Protein AF-A0A7X8ZQR4-F1 (afdb_monomer)
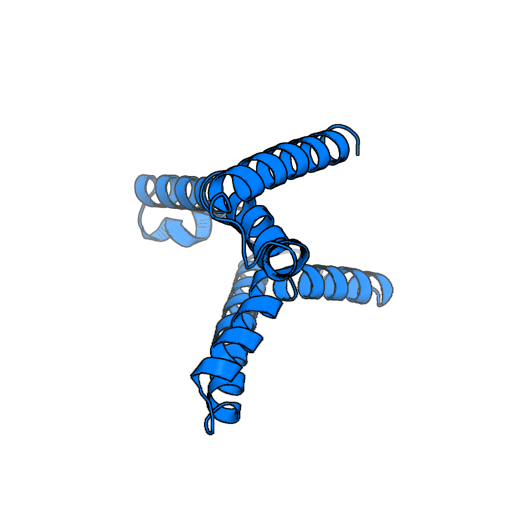
Solvent-accessible surface area (backbone atoms only — not comparable to full-atom values): 8470 Å² total; per-residue (Å²): 142,81,86,74,80,77,77,70,50,71,70,54,47,51,51,52,50,51,50,52,45,53,67,63,61,32,64,64,66,56,51,49,57,55,56,50,35,62,77,42,55,93,48,28,68,61,53,49,52,55,43,46,50,56,74,46,45,49,56,51,51,51,50,51,52,48,64,72,63,74,60,94,50,73,39,59,83,34,43,92,72,33,75,67,52,9,50,52,50,42,51,51,51,52,40,36,56,39,81,72,37,50,53,55,45,52,49,52,45,51,39,58,70,74,45,43,79,81,48,78,89,51,97,54,57,70,59,53,51,50,54,49,42,52,52,50,50,50,50,51,47,58,58,66,75,52,128

Secondary structure (DSSP, 8-state):
------PPPHHHHHHHHHHHHHHHSSHHHHHHHHHHHHHHGGGHHHHHHHHIIIIIIHHHHHHHHHHHH----HHHHTGGG-HHHHHHHHHHHHHIIIIITHHHHHHHHHHHHHTGGGSTT-TTHHHHHHHHHHHHHHHHHHHHH--

Sequence (147 aa):
MDNKVTTLNFRQSLVFGSLLFGLFFGAGNIIFPVNMGEQSGANWFIAAIAFVITAVGLPVIAVIASALSGENKLQYFAKPMGKKISFIYALLVMLMIGPLFAIPRTATASFEVGLNPFFLNNHNINLYLFIFSFVFFILVFIFSYKP

pLDDT: mean 82.22, std 10.21, range [37.16, 92.56]

Structure (mmCIF, N/CA/C/O backbone):
data_AF-A0A7X8ZQR4-F1
#
_entry.id   AF-A0A7X8ZQR4-F1
#
loop_
_atom_site.group_PDB
_atom_site.id
_atom_site.type_symbol
_atom_site.label_atom_id
_atom_site.label_alt_id
_atom_site.label_comp_id
_atom_site.label_asym_id
_atom_site.label_entity_id
_atom_site.label_seq_id
_atom_site.pdbx_PDB_ins_code
_atom_site.Cartn_x
_atom_site.Cartn_y
_atom_site.Cartn_z
_atom_site.occupancy
_atom_site.B_iso_or_equiv
_atom_site.auth_seq_id
_atom_site.auth_comp_id
_atom_site.auth_asym_id
_atom_site.auth_atom_id
_atom_site.pdbx_PDB_model_num
ATOM 1 N N . MET A 1 1 ? -14.305 -6.553 30.839 1.00 40.53 1 MET A N 1
ATOM 2 C CA . MET A 1 1 ? -12.918 -7.048 30.924 1.00 40.53 1 MET A CA 1
ATOM 3 C C . MET A 1 1 ? -12.965 -8.537 30.645 1.00 40.53 1 MET A C 1
ATOM 5 O O . MET A 1 1 ? -13.224 -9.291 31.561 1.00 40.53 1 MET A O 1
ATOM 9 N N . ASP A 1 2 ? -12.799 -8.935 29.386 1.00 37.16 2 ASP A N 1
ATOM 10 C CA . ASP A 1 2 ? -12.599 -10.337 28.997 1.00 37.16 2 ASP A CA 1
ATOM 11 C C . ASP A 1 2 ? -11.554 -10.347 27.876 1.00 37.16 2 ASP A C 1
ATOM 13 O O . ASP A 1 2 ? -11.841 -10.506 26.692 1.00 37.16 2 ASP A O 1
ATOM 17 N N . ASN A 1 3 ? -10.307 -10.072 28.266 1.00 45.56 3 ASN A N 1
ATOM 18 C CA . ASN A 1 3 ? -9.146 -10.166 27.388 1.00 45.56 3 ASN A CA 1
ATOM 19 C C . ASN A 1 3 ? -8.755 -11.640 27.244 1.00 45.56 3 ASN A C 1
ATOM 21 O O . ASN A 1 3 ? -7.749 -12.086 27.796 1.00 45.56 3 ASN A O 1
ATOM 25 N N . LYS A 1 4 ? -9.534 -12.415 26.485 1.00 45.62 4 LYS A N 1
ATOM 26 C CA . LYS A 1 4 ? -8.990 -13.634 25.881 1.00 45.62 4 LYS A CA 1
ATOM 27 C C . LYS A 1 4 ? -8.108 -13.203 24.718 1.00 45.62 4 LYS A C 1
ATOM 29 O O . LYS A 1 4 ? -8.590 -13.009 23.605 1.00 45.62 4 LYS A O 1
ATOM 34 N N . VAL A 1 5 ? -6.813 -13.049 24.989 1.00 54.41 5 VAL A N 1
ATOM 35 C CA . VAL A 1 5 ? -5.791 -13.049 23.939 1.00 54.41 5 VAL A CA 1
ATOM 36 C C . VAL A 1 5 ? -5.883 -14.420 23.277 1.00 54.41 5 VAL A C 1
ATOM 38 O O . VAL A 1 5 ? -5.401 -15.416 23.812 1.00 54.41 5 VAL A O 1
ATOM 41 N N . THR A 1 6 ? -6.614 -14.504 22.169 1.00 61.91 6 THR A N 1
ATOM 42 C CA . THR A 1 6 ? -6.697 -15.723 21.372 1.00 61.91 6 THR A CA 1
ATOM 43 C C . THR A 1 6 ? -5.342 -15.898 20.707 1.00 61.91 6 THR A C 1
ATOM 45 O O . THR A 1 6 ? -4.991 -15.199 19.760 1.00 61.91 6 THR A O 1
ATOM 48 N N . THR A 1 7 ? -4.518 -16.778 21.269 1.00 67.19 7 THR A N 1
ATOM 49 C CA . THR A 1 7 ? -3.240 -17.137 20.667 1.00 67.19 7 THR A CA 1
ATOM 50 C C . THR A 1 7 ? -3.525 -17.835 19.341 1.00 67.19 7 THR A C 1
ATOM 52 O O . THR A 1 7 ? -4.223 -18.848 19.286 1.00 67.19 7 THR A O 1
ATOM 55 N N . LEU A 1 8 ? -3.038 -17.251 18.246 1.00 75.75 8 LEU A N 1
ATOM 56 C CA . LEU A 1 8 ? -3.209 -17.826 16.917 1.00 75.75 8 LEU A CA 1
ATOM 57 C C . LEU A 1 8 ? -2.452 -19.155 16.844 1.00 75.75 8 LEU A C 1
ATOM 59 O O . LEU A 1 8 ? -1.280 -19.238 17.214 1.00 75.75 8 LEU A O 1
ATOM 63 N N . ASN A 1 9 ? -3.109 -20.193 16.333 1.00 86.81 9 ASN A N 1
ATOM 64 C CA . ASN A 1 9 ? -2.435 -21.455 16.037 1.00 86.81 9 ASN A CA 1
ATOM 65 C C . ASN A 1 9 ? -1.416 -21.239 14.895 1.00 86.81 9 ASN A C 1
ATOM 67 O O . ASN A 1 9 ? -1.606 -20.359 14.055 1.00 86.81 9 ASN A O 1
ATOM 71 N N . PHE A 1 10 ? -0.364 -22.057 14.800 1.00 88.38 10 PHE A N 1
ATOM 72 C CA . PHE A 1 10 ? 0.686 -21.941 13.778 1.00 88.38 10 PHE A CA 1
ATOM 73 C C . PHE A 1 10 ? 0.119 -21.833 12.353 1.00 88.38 10 PHE A C 1
ATOM 75 O O . PHE A 1 10 ? 0.548 -20.984 11.577 1.00 88.38 10 PHE A O 1
ATOM 82 N N . ARG A 1 11 ? -0.922 -22.617 12.032 1.00 87.75 11 ARG A N 1
ATOM 83 C CA . ARG A 1 11 ? -1.622 -22.530 10.737 1.00 87.75 11 ARG A CA 1
ATOM 84 C C . ARG A 1 11 ? -2.281 -21.168 10.509 1.00 87.75 11 ARG A C 1
ATOM 86 O O . ARG A 1 11 ? -2.213 -20.642 9.408 1.00 87.75 11 ARG A O 1
ATOM 93 N N . GLN A 1 12 ? -2.907 -20.594 11.534 1.00 86.75 12 GLN A N 1
ATOM 94 C CA . GLN A 1 12 ? -3.541 -19.278 11.439 1.00 86.75 12 GLN A CA 1
ATOM 95 C C . GLN A 1 12 ? -2.495 -18.173 11.310 1.00 86.75 12 GLN A C 1
ATOM 97 O O . GLN A 1 12 ? -2.683 -17.267 10.510 1.00 86.75 12 GLN A O 1
ATOM 102 N N . SER A 1 13 ? -1.378 -18.280 12.034 1.00 86.31 13 SER A N 1
ATOM 103 C CA . SER A 1 13 ? -0.253 -17.347 11.912 1.00 86.31 13 SER A CA 1
ATOM 104 C C . SER A 1 13 ? 0.372 -17.396 10.515 1.00 86.31 13 SER A C 1
ATOM 106 O O . SER A 1 13 ? 0.630 -16.354 9.922 1.00 86.31 13 SER A O 1
ATOM 108 N N . LEU A 1 14 ? 0.519 -18.593 9.933 1.00 90.56 14 LEU A N 1
ATOM 109 C CA . LEU A 1 14 ? 0.989 -18.760 8.557 1.00 90.56 14 LEU A CA 1
ATOM 110 C C . LEU A 1 14 ? 0.032 -18.104 7.549 1.00 90.56 14 LEU A C 1
ATOM 112 O O . LEU A 1 14 ? 0.475 -17.359 6.680 1.00 90.56 14 LEU A O 1
ATOM 116 N N . VAL A 1 15 ? -1.279 -18.337 7.687 1.00 89.94 15 VAL A N 1
ATOM 117 C CA . VAL A 1 15 ? -2.295 -17.718 6.820 1.00 89.94 15 VAL A CA 1
ATOM 118 C C . VAL A 1 15 ? -2.276 -16.197 6.975 1.00 89.94 15 VAL A C 1
ATOM 120 O O . VAL A 1 15 ? -2.176 -15.485 5.981 1.00 89.94 15 VAL A O 1
ATOM 123 N N . PHE A 1 16 ? -2.298 -15.683 8.202 1.00 86.31 16 PHE A N 1
ATOM 124 C CA . PHE A 1 16 ? -2.300 -14.244 8.463 1.00 86.31 16 PHE A CA 1
ATOM 125 C C . PHE A 1 16 ? -1.011 -13.572 7.971 1.00 86.31 16 PHE A C 1
ATOM 127 O O . PHE A 1 16 ? -1.063 -12.526 7.329 1.00 86.31 16 PHE A O 1
ATOM 134 N N . GLY A 1 17 ? 0.137 -14.215 8.194 1.00 86.19 17 GLY A N 1
ATOM 135 C CA . GLY A 1 17 ? 1.429 -13.794 7.664 1.00 86.19 17 GLY A CA 1
ATOM 136 C C . GLY A 1 17 ? 1.452 -13.784 6.138 1.00 86.19 17 GLY A C 1
ATOM 137 O O . GLY A 1 17 ? 1.926 -12.817 5.555 1.00 86.19 17 GLY A O 1
ATOM 138 N N . SER A 1 18 ? 0.874 -14.795 5.481 1.00 86.81 18 SER A N 1
ATOM 139 C CA . SER A 1 18 ? 0.767 -14.835 4.017 1.00 86.81 18 SER A CA 1
ATOM 140 C C . SER A 1 18 ? -0.156 -13.748 3.455 1.00 86.81 18 SER A C 1
ATOM 142 O O . SER A 1 18 ? 0.156 -13.163 2.422 1.00 86.81 18 SER A O 1
ATOM 144 N N . LEU A 1 19 ? -1.247 -13.417 4.156 1.00 87.75 19 LEU A N 1
ATOM 145 C CA . LEU A 1 19 ? -2.161 -12.338 3.776 1.00 87.75 19 LEU A CA 1
ATOM 146 C C . LEU A 1 19 ? -1.498 -10.967 3.929 1.00 87.75 19 LEU A C 1
ATOM 148 O O . LEU A 1 19 ? -1.573 -10.149 3.017 1.00 87.75 19 LEU A O 1
ATOM 152 N N . LEU A 1 20 ? -0.814 -10.726 5.053 1.00 85.38 20 LEU A N 1
ATOM 153 C CA . LEU A 1 20 ? -0.042 -9.500 5.274 1.00 85.38 20 LEU A CA 1
ATOM 154 C C . LEU A 1 20 ? 1.112 -9.379 4.278 1.00 85.38 20 LEU A C 1
ATOM 156 O O . LEU A 1 20 ? 1.339 -8.303 3.733 1.00 85.38 20 LEU A O 1
ATOM 160 N N . PHE A 1 21 ? 1.806 -10.484 4.001 1.00 83.56 21 PHE A N 1
ATOM 161 C CA . PHE A 1 21 ? 2.820 -10.535 2.959 1.00 83.56 21 PHE A CA 1
ATOM 162 C C . PHE A 1 21 ? 2.210 -10.161 1.611 1.00 83.56 21 PHE A C 1
ATOM 164 O O . PHE A 1 21 ? 2.684 -9.218 1.001 1.00 83.56 21 PHE A O 1
ATOM 171 N N . GLY A 1 22 ? 1.122 -10.804 1.178 1.00 81.75 22 GLY A N 1
ATOM 172 C CA . GLY A 1 22 ? 0.452 -10.485 -0.087 1.00 81.75 22 GLY A CA 1
ATOM 173 C C . GLY A 1 22 ? -0.039 -9.035 -0.171 1.00 81.75 22 GLY A C 1
ATOM 174 O O . GLY A 1 22 ? 0.069 -8.413 -1.225 1.00 81.75 22 GLY A O 1
ATOM 175 N N . LE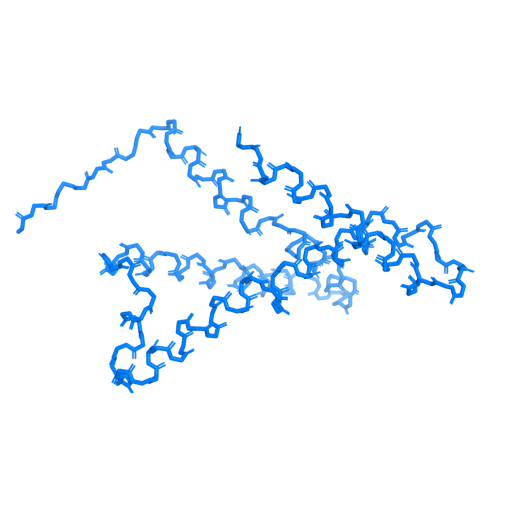U A 1 23 ? -0.504 -8.468 0.946 1.00 81.69 23 LEU A N 1
ATOM 176 C CA . LEU A 1 23 ? -0.907 -7.065 1.037 1.00 81.69 23 LEU A CA 1
ATOM 177 C C . LEU A 1 23 ? 0.279 -6.109 0.818 1.00 81.69 23 LEU A C 1
ATOM 179 O O . LEU A 1 23 ? 0.130 -5.108 0.117 1.00 81.69 23 LEU A O 1
ATOM 183 N N . PHE A 1 24 ? 1.453 -6.419 1.380 1.00 78.44 24 PHE A N 1
ATOM 184 C CA . PHE A 1 24 ? 2.660 -5.592 1.260 1.00 78.44 24 PHE A CA 1
ATOM 185 C C . PHE A 1 24 ? 3.571 -5.960 0.080 1.00 78.44 24 PHE A C 1
ATOM 187 O O . PHE A 1 24 ? 4.408 -5.152 -0.290 1.00 78.44 24 PHE A O 1
ATOM 194 N N . PHE A 1 25 ? 3.426 -7.123 -0.544 1.00 74.38 25 PHE A N 1
ATOM 195 C CA . PHE A 1 25 ? 4.159 -7.533 -1.752 1.00 74.38 25 PHE A CA 1
ATOM 196 C C . PHE A 1 25 ? 3.332 -7.339 -3.032 1.00 74.38 25 PHE A C 1
ATOM 198 O O . PHE A 1 25 ? 3.639 -7.914 -4.072 1.00 74.38 25 PHE A O 1
ATOM 205 N N . GLY A 1 26 ? 2.274 -6.523 -2.981 1.00 72.44 26 GLY A N 1
ATOM 206 C CA . GLY A 1 26 ? 1.492 -6.167 -4.164 1.00 72.44 26 GLY A CA 1
ATOM 207 C C . GLY A 1 26 ? 2.329 -5.474 -5.249 1.00 72.44 26 GLY A C 1
ATOM 208 O O . GLY A 1 26 ? 3.441 -5.010 -5.004 1.00 72.44 26 GLY A O 1
ATOM 209 N N . ALA A 1 27 ? 1.761 -5.345 -6.455 1.00 64.69 27 ALA A N 1
ATOM 210 C CA . ALA A 1 27 ? 2.459 -4.843 -7.645 1.00 64.69 27 ALA A CA 1
ATOM 211 C C . ALA A 1 27 ? 3.229 -3.526 -7.412 1.00 64.69 27 ALA A C 1
ATOM 213 O O . ALA A 1 27 ? 4.358 -3.388 -7.871 1.00 64.69 27 ALA A O 1
ATOM 214 N N . GLY A 1 28 ? 2.677 -2.586 -6.635 1.00 66.38 28 GLY A N 1
ATOM 215 C CA . GLY A 1 28 ? 3.365 -1.333 -6.301 1.00 66.38 28 GLY A CA 1
ATOM 216 C C . GLY A 1 28 ? 4.692 -1.549 -5.567 1.00 66.38 28 GLY A C 1
ATOM 217 O O . GLY A 1 28 ? 5.712 -0.995 -5.964 1.00 66.38 28 GLY A O 1
ATOM 218 N N . ASN A 1 29 ? 4.717 -2.422 -4.564 1.00 79.44 29 ASN A N 1
ATOM 219 C CA . ASN A 1 29 ? 5.915 -2.672 -3.764 1.00 79.44 29 ASN A CA 1
ATOM 220 C C . ASN A 1 29 ? 6.952 -3.558 -4.472 1.00 79.44 29 ASN A C 1
ATOM 222 O O . ASN A 1 29 ? 8.032 -3.767 -3.930 1.00 79.44 29 ASN A O 1
ATOM 226 N N . ILE A 1 30 ? 6.657 -4.030 -5.687 1.00 75.44 30 ILE A N 1
ATOM 227 C CA . ILE A 1 30 ? 7.615 -4.717 -6.564 1.00 75.44 30 ILE A CA 1
ATOM 228 C C . ILE A 1 30 ? 8.116 -3.781 -7.676 1.00 75.44 30 ILE A C 1
ATOM 230 O O . ILE A 1 30 ? 9.301 -3.790 -7.999 1.00 75.44 30 ILE A O 1
ATOM 234 N N . ILE A 1 31 ? 7.246 -2.934 -8.231 1.00 78.62 31 ILE A N 1
ATOM 235 C CA . ILE A 1 31 ? 7.592 -1.999 -9.315 1.00 78.62 31 ILE A CA 1
ATOM 236 C C . ILE A 1 31 ? 8.465 -0.853 -8.808 1.00 78.62 31 ILE A C 1
ATOM 238 O O . ILE A 1 31 ? 9.487 -0.526 -9.414 1.00 78.62 31 ILE A O 1
ATOM 242 N N . PHE A 1 32 ? 8.064 -0.232 -7.695 1.00 78.38 32 PHE A N 1
ATOM 243 C CA . PHE A 1 32 ? 8.728 0.972 -7.200 1.00 78.38 32 PHE A CA 1
ATOM 244 C C . PHE A 1 32 ? 10.191 0.740 -6.804 1.00 78.38 32 PHE A C 1
ATOM 246 O O . PHE A 1 32 ? 11.009 1.573 -7.185 1.00 78.38 32 PHE A O 1
ATOM 253 N N . PRO A 1 33 ? 10.577 -0.359 -6.124 1.00 81.94 33 PRO A N 1
ATOM 254 C CA . PRO A 1 33 ? 11.978 -0.603 -5.783 1.00 81.94 33 PRO A CA 1
ATOM 255 C C . PRO A 1 33 ? 12.894 -0.755 -6.988 1.00 81.94 33 PRO A C 1
ATOM 257 O O . PRO A 1 33 ? 14.025 -0.288 -6.936 1.00 81.94 33 PRO A O 1
ATOM 260 N N . VAL A 1 34 ? 12.424 -1.388 -8.067 1.00 83.25 34 VAL A N 1
ATOM 261 C CA . VAL A 1 34 ? 13.232 -1.572 -9.281 1.00 83.25 34 VAL A CA 1
ATOM 262 C C . VAL A 1 34 ? 13.495 -0.218 -9.932 1.00 83.25 34 VAL A C 1
ATOM 264 O O . VAL A 1 34 ? 14.642 0.119 -10.210 1.00 83.25 34 VAL A O 1
ATOM 267 N N . ASN A 1 35 ? 12.449 0.595 -10.091 1.00 83.38 35 ASN A N 1
ATOM 268 C CA . ASN A 1 35 ? 12.578 1.918 -10.692 1.00 83.38 35 ASN A CA 1
ATOM 269 C C . ASN A 1 35 ? 13.337 2.913 -9.790 1.00 83.38 35 ASN A C 1
ATOM 271 O O . ASN A 1 35 ? 14.170 3.673 -10.275 1.00 83.38 35 ASN A O 1
ATOM 275 N N . MET A 1 36 ? 13.117 2.886 -8.471 1.00 84.50 36 MET A N 1
ATOM 276 C CA . MET A 1 36 ? 13.908 3.676 -7.519 1.00 84.50 36 MET A CA 1
ATOM 277 C C . MET A 1 36 ? 15.367 3.223 -7.481 1.00 84.50 36 MET A C 1
ATOM 279 O O . MET A 1 36 ? 16.259 4.064 -7.410 1.00 84.50 36 MET A O 1
ATOM 283 N N . GLY A 1 37 ? 15.615 1.914 -7.550 1.00 86.81 37 GLY A N 1
ATOM 284 C CA . GLY A 1 37 ? 16.950 1.333 -7.629 1.00 86.81 37 GLY A CA 1
ATOM 285 C C . GLY A 1 37 ? 17.703 1.841 -8.854 1.00 86.81 37 GLY A C 1
ATOM 286 O O . GLY A 1 37 ? 18.807 2.363 -8.710 1.00 86.81 37 GLY A O 1
ATOM 287 N N . GLU A 1 38 ? 17.064 1.795 -10.024 1.00 85.88 38 GLU A N 1
ATOM 288 C CA . GLU A 1 38 ? 17.595 2.351 -11.273 1.00 85.88 38 GLU A CA 1
ATOM 289 C C . GLU A 1 38 ? 17.956 3.839 -11.129 1.00 85.88 38 GLU A C 1
ATOM 291 O O . GLU A 1 38 ? 19.093 4.229 -11.394 1.00 85.88 38 GLU A O 1
ATOM 296 N N . GLN A 1 39 ? 17.027 4.665 -10.632 1.00 87.38 39 GLN A N 1
ATOM 297 C CA . GLN A 1 39 ? 17.243 6.110 -10.473 1.00 87.38 39 GLN A CA 1
ATOM 298 C C . GLN A 1 39 ? 18.307 6.457 -9.421 1.00 87.38 39 GLN A C 1
ATOM 300 O O . GLN A 1 39 ? 18.992 7.473 -9.533 1.00 87.38 39 GLN A O 1
ATOM 305 N N . SER A 1 40 ? 18.451 5.632 -8.384 1.00 87.38 40 SER A N 1
ATOM 306 C CA . SER A 1 40 ? 19.405 5.859 -7.292 1.00 87.38 40 SER A CA 1
ATOM 307 C C . SER A 1 40 ? 20.859 5.533 -7.658 1.00 87.38 40 SER A C 1
ATOM 309 O O . SER A 1 40 ? 21.777 5.958 -6.945 1.00 87.38 40 SER A O 1
ATOM 311 N N . GLY A 1 41 ? 21.087 4.809 -8.761 1.00 87.38 41 GLY A N 1
ATOM 312 C CA . GLY A 1 41 ? 22.412 4.454 -9.264 1.00 87.38 41 GLY A CA 1
ATOM 313 C C . GLY A 1 41 ? 23.302 3.823 -8.187 1.00 87.38 41 GLY A C 1
ATOM 314 O O . GLY A 1 41 ? 22.979 2.788 -7.606 1.00 87.38 41 GLY A O 1
ATOM 315 N N . ALA A 1 42 ? 24.430 4.468 -7.880 1.00 90.50 42 ALA A N 1
ATOM 316 C CA . ALA A 1 42 ? 25.380 3.985 -6.874 1.00 90.50 42 ALA A CA 1
ATOM 317 C C . ALA A 1 42 ? 24.823 3.971 -5.432 1.00 90.50 42 ALA A C 1
ATOM 319 O O . ALA A 1 42 ? 25.332 3.233 -4.591 1.00 90.50 42 ALA A O 1
ATOM 320 N N . ASN A 1 43 ? 23.769 4.743 -5.140 1.00 90.81 43 ASN A N 1
ATOM 321 C CA . ASN A 1 43 ? 23.181 4.871 -3.800 1.00 90.81 43 ASN A CA 1
ATOM 322 C C . ASN A 1 43 ? 22.006 3.908 -3.548 1.00 90.81 43 ASN A C 1
ATOM 324 O O . ASN A 1 43 ? 21.237 4.106 -2.602 1.00 90.81 43 ASN A O 1
ATOM 328 N N . TRP A 1 44 ? 21.866 2.856 -4.361 1.00 88.94 44 TRP A N 1
ATOM 329 C CA . TRP A 1 44 ? 20.768 1.886 -4.275 1.00 88.94 44 TRP A CA 1
ATOM 330 C C . TRP A 1 44 ? 20.583 1.282 -2.881 1.00 88.94 44 TRP A C 1
ATOM 332 O O . TRP A 1 44 ? 19.455 1.038 -2.464 1.00 88.94 44 TRP A O 1
ATOM 342 N N . PHE A 1 45 ? 21.668 1.085 -2.128 1.00 89.44 45 PHE A N 1
ATOM 343 C CA . PHE A 1 45 ? 21.603 0.500 -0.790 1.00 89.44 45 PHE A CA 1
ATOM 344 C C . PHE A 1 45 ? 20.870 1.412 0.207 1.00 89.44 45 PHE A C 1
ATOM 346 O O . PHE A 1 45 ? 20.007 0.958 0.960 1.00 89.44 45 PHE A O 1
ATOM 353 N N . ILE A 1 46 ? 21.157 2.718 0.172 1.00 91.62 46 ILE A N 1
ATOM 354 C CA . ILE A 1 46 ? 20.455 3.715 0.993 1.00 91.62 46 ILE A CA 1
ATOM 355 C C . ILE A 1 46 ? 18.996 3.844 0.546 1.00 91.62 46 ILE A C 1
ATOM 357 O O . ILE A 1 46 ? 18.103 3.877 1.395 1.00 91.62 46 ILE A O 1
ATOM 361 N N . ALA A 1 47 ? 18.743 3.857 -0.767 1.00 90.06 47 ALA A N 1
ATOM 362 C CA . ALA A 1 47 ? 17.386 3.894 -1.310 1.00 90.06 47 ALA A CA 1
ATOM 363 C C . ALA A 1 47 ? 16.563 2.666 -0.881 1.00 90.06 47 ALA A C 1
ATOM 365 O O . ALA A 1 47 ? 15.411 2.813 -0.479 1.00 90.06 47 ALA A O 1
ATOM 366 N N . ALA A 1 48 ? 17.164 1.473 -0.876 1.00 88.81 48 ALA A N 1
ATOM 367 C CA . ALA A 1 48 ? 16.521 0.240 -0.434 1.00 88.81 48 ALA A CA 1
ATOM 368 C C . ALA A 1 48 ? 16.156 0.277 1.057 1.00 88.81 48 ALA A C 1
ATOM 370 O O . ALA A 1 48 ? 15.033 -0.067 1.420 1.00 88.81 48 ALA A O 1
ATOM 371 N N . ILE A 1 49 ? 17.060 0.737 1.928 1.00 91.31 49 ILE A N 1
ATOM 372 C CA . ILE A 1 49 ? 16.773 0.858 3.368 1.00 91.31 49 ILE A CA 1
ATOM 373 C C . ILE A 1 49 ? 15.649 1.870 3.612 1.00 91.31 49 ILE A C 1
ATOM 375 O O . ILE A 1 49 ? 14.698 1.573 4.340 1.00 91.31 49 ILE A O 1
ATOM 379 N N . ALA A 1 50 ? 15.725 3.045 2.983 1.00 90.25 50 ALA A N 1
ATOM 380 C CA . ALA A 1 50 ? 14.686 4.064 3.094 1.00 90.25 50 ALA A CA 1
ATOM 38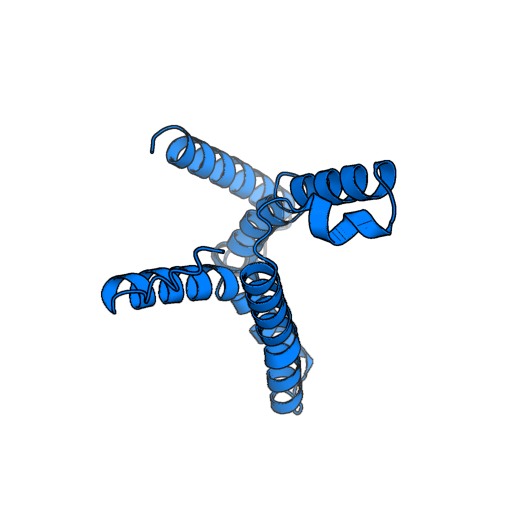1 C C . ALA A 1 50 ? 13.332 3.548 2.586 1.00 90.25 50 ALA A C 1
ATOM 383 O O . ALA A 1 50 ? 12.308 3.766 3.241 1.00 90.25 50 ALA A O 1
ATOM 384 N N . PHE A 1 51 ? 13.326 2.810 1.471 1.00 88.38 51 PHE A N 1
ATOM 385 C CA . PHE A 1 51 ? 12.137 2.144 0.949 1.00 88.38 51 PHE A CA 1
ATOM 386 C C . PHE A 1 51 ? 11.575 1.132 1.950 1.00 88.38 51 PHE A C 1
ATOM 388 O O . PHE A 1 51 ? 10.393 1.189 2.256 1.00 88.38 51 PHE A O 1
ATOM 395 N N . VAL A 1 52 ? 12.388 0.249 2.532 1.00 88.75 52 VAL A N 1
ATOM 396 C CA . VAL A 1 52 ? 11.897 -0.747 3.504 1.00 88.75 52 VAL A CA 1
ATOM 397 C C . VAL A 1 52 ? 11.279 -0.072 4.732 1.00 88.75 52 VAL A C 1
ATOM 399 O O . VAL A 1 52 ? 10.184 -0.443 5.162 1.00 88.75 52 VAL A O 1
ATOM 402 N N . ILE A 1 53 ? 11.933 0.955 5.276 1.00 91.00 53 ILE A N 1
ATOM 403 C CA . ILE A 1 53 ? 11.424 1.692 6.442 1.00 91.00 53 ILE A CA 1
ATOM 404 C C . ILE A 1 53 ? 10.084 2.363 6.119 1.00 91.00 53 ILE A C 1
ATOM 406 O O . ILE A 1 53 ? 9.151 2.310 6.923 1.00 91.00 53 ILE A O 1
ATOM 410 N N . THR A 1 54 ? 9.968 2.979 4.944 1.00 88.56 54 THR A N 1
ATOM 411 C CA . THR A 1 54 ? 8.788 3.779 4.595 1.00 88.56 54 THR A CA 1
ATOM 412 C C . THR A 1 54 ? 7.647 2.954 4.002 1.00 88.56 54 THR A C 1
ATOM 414 O O . THR A 1 54 ? 6.503 3.109 4.420 1.00 88.56 54 THR A O 1
ATOM 417 N N . ALA A 1 55 ? 7.938 2.052 3.070 1.00 84.12 55 ALA A N 1
ATOM 418 C CA . ALA A 1 55 ? 6.949 1.259 2.348 1.00 84.12 55 ALA A CA 1
ATOM 419 C C . ALA A 1 55 ? 6.461 0.031 3.131 1.00 84.12 55 ALA A C 1
ATOM 421 O O . ALA A 1 55 ? 5.364 -0.455 2.863 1.00 84.12 55 ALA A O 1
ATOM 422 N N . VAL A 1 56 ? 7.242 -0.465 4.100 1.00 85.81 56 VAL A N 1
ATOM 423 C CA . VAL A 1 56 ? 6.876 -1.639 4.916 1.00 85.81 56 VAL A CA 1
ATOM 424 C C . VAL A 1 56 ? 6.779 -1.289 6.398 1.00 85.81 56 VAL A C 1
ATOM 426 O O . VAL A 1 56 ? 5.785 -1.626 7.039 1.00 85.81 56 VAL A O 1
ATOM 429 N N . GLY A 1 57 ? 7.760 -0.568 6.948 1.00 89.25 57 GLY A N 1
ATOM 430 C CA . GLY A 1 57 ? 7.791 -0.232 8.375 1.00 89.25 57 GLY A CA 1
ATOM 431 C C . GLY A 1 57 ? 6.566 0.562 8.838 1.00 89.25 57 GLY A C 1
ATOM 432 O O . GLY A 1 57 ? 5.870 0.139 9.761 1.00 89.25 57 GLY A O 1
ATOM 433 N N . LEU A 1 58 ? 6.258 1.678 8.169 1.00 90.44 58 LEU A N 1
ATOM 434 C CA . LEU A 1 58 ? 5.100 2.523 8.499 1.00 90.44 58 LEU A CA 1
ATOM 435 C C . LEU A 1 58 ? 3.759 1.764 8.410 1.00 90.44 58 LEU A C 1
ATOM 437 O O . LEU A 1 58 ? 3.002 1.811 9.384 1.00 90.44 58 LEU A O 1
ATOM 441 N N . PRO A 1 59 ? 3.445 1.029 7.323 1.00 88.06 59 PRO A N 1
ATOM 442 C CA . PRO A 1 59 ? 2.217 0.241 7.269 1.00 88.06 59 PRO A CA 1
ATOM 443 C C . PRO A 1 59 ? 2.129 -0.863 8.326 1.00 88.06 59 PRO A C 1
ATOM 445 O O . PRO A 1 59 ? 1.055 -1.071 8.889 1.00 88.06 59 PRO A O 1
ATOM 448 N N . VAL A 1 60 ? 3.235 -1.541 8.649 1.00 87.81 60 VAL A N 1
ATOM 449 C CA . VAL A 1 60 ? 3.257 -2.548 9.724 1.00 87.81 60 VAL A CA 1
ATOM 450 C C . VAL A 1 60 ? 2.953 -1.902 11.076 1.00 87.81 60 VAL A C 1
ATOM 452 O O . VAL A 1 60 ? 2.113 -2.412 11.818 1.00 87.81 60 VAL A O 1
ATOM 455 N N . ILE A 1 61 ? 3.557 -0.748 11.378 1.00 90.38 61 ILE A N 1
ATOM 456 C CA . ILE A 1 61 ? 3.252 0.018 12.596 1.00 90.38 61 ILE A CA 1
ATOM 457 C C . ILE A 1 61 ? 1.772 0.422 12.621 1.00 90.38 61 ILE A C 1
ATOM 459 O O . ILE A 1 61 ? 1.128 0.291 13.660 1.00 90.38 61 ILE A O 1
ATOM 463 N N . ALA A 1 62 ? 1.208 0.857 11.490 1.00 88.31 62 ALA A N 1
ATOM 464 C CA . ALA A 1 62 ? -0.205 1.217 11.393 1.00 88.31 62 ALA A CA 1
ATOM 465 C C . ALA A 1 62 ? -1.137 0.017 11.650 1.00 88.31 62 ALA A C 1
ATOM 467 O O . ALA A 1 62 ? -2.118 0.154 12.381 1.00 88.31 62 ALA A O 1
ATOM 468 N N . VAL A 1 63 ? -0.817 -1.168 11.115 1.00 86.44 63 VAL A N 1
ATOM 469 C CA . VAL A 1 63 ? -1.572 -2.407 11.377 1.00 86.44 63 VAL A CA 1
ATOM 470 C C . VAL A 1 63 ? -1.491 -2.794 12.852 1.00 86.44 63 VAL A C 1
ATOM 472 O O . VAL A 1 63 ? -2.518 -3.102 13.455 1.00 86.44 63 VAL A O 1
ATOM 475 N N . ILE A 1 64 ? -0.302 -2.731 13.459 1.00 87.06 64 ILE A N 1
ATOM 476 C CA . ILE A 1 64 ? -0.115 -3.017 14.889 1.00 87.06 64 ILE A CA 1
ATOM 477 C C . ILE A 1 64 ? -0.907 -2.018 15.740 1.00 87.06 64 ILE A C 1
ATOM 479 O O . ILE A 1 64 ? -1.645 -2.427 16.633 1.00 87.06 64 ILE A O 1
ATOM 483 N N . ALA A 1 65 ? -0.816 -0.721 15.443 1.00 87.94 65 ALA A N 1
ATOM 484 C CA . ALA A 1 65 ? -1.570 0.316 16.142 1.00 87.94 65 ALA A CA 1
ATOM 485 C C . ALA A 1 65 ? -3.086 0.097 16.015 1.00 87.94 65 ALA A C 1
ATOM 487 O O . ALA A 1 65 ? -3.814 0.217 17.002 1.00 87.94 65 ALA A O 1
ATOM 488 N N . SER A 1 66 ? -3.559 -0.293 14.827 1.00 85.00 66 SER A N 1
ATOM 489 C CA . SER A 1 66 ? -4.962 -0.644 14.606 1.00 85.00 66 SER A CA 1
ATOM 490 C C . SER A 1 66 ? -5.375 -1.864 15.427 1.00 85.00 66 SER A C 1
ATOM 492 O O . SER A 1 66 ? -6.426 -1.829 16.065 1.00 85.00 66 SER A O 1
ATOM 494 N N . ALA A 1 67 ? -4.558 -2.917 15.461 1.00 83.94 67 ALA A N 1
ATOM 495 C CA . ALA A 1 67 ? -4.839 -4.125 16.233 1.00 83.94 67 ALA A CA 1
ATOM 496 C C . ALA A 1 67 ? -4.882 -3.848 17.747 1.00 83.94 67 ALA A C 1
ATOM 498 O O . ALA A 1 67 ? -5.762 -4.353 18.441 1.00 83.94 67 ALA A O 1
ATOM 499 N N . LEU A 1 68 ? -3.977 -3.003 18.250 1.00 85.06 68 LEU A N 1
ATOM 500 C CA . LEU A 1 68 ? -3.925 -2.609 19.662 1.00 85.06 68 LEU A CA 1
ATOM 501 C C . LEU A 1 68 ? -5.066 -1.668 20.067 1.00 85.06 68 LEU A C 1
ATOM 503 O O . LEU A 1 68 ? -5.456 -1.660 21.232 1.00 85.06 68 LEU A O 1
ATOM 507 N N . SER A 1 69 ? -5.612 -0.886 19.130 1.00 83.62 69 SER A N 1
ATOM 508 C CA . SER A 1 69 ? -6.717 0.034 19.418 1.00 83.62 69 SER A CA 1
ATOM 509 C C . SER A 1 69 ? -8.016 -0.679 19.817 1.00 83.62 69 SER A C 1
ATOM 511 O O . SER A 1 69 ? -8.846 -0.078 20.493 1.00 83.62 69 SER A O 1
ATOM 513 N N . GLY A 1 70 ? -8.197 -1.944 19.410 1.00 76.62 70 GLY A N 1
ATOM 514 C CA . GLY A 1 70 ? -9.406 -2.735 19.675 1.00 76.62 70 GLY A CA 1
ATOM 515 C C . GLY A 1 70 ? -10.671 -2.222 18.975 1.00 76.62 70 GLY A C 1
ATOM 516 O O . GLY A 1 70 ? -11.764 -2.732 19.221 1.00 76.62 70 GLY A O 1
ATOM 517 N N . GLU A 1 71 ? -10.541 -1.217 18.109 1.00 80.12 71 GLU A N 1
ATOM 518 C CA . GLU A 1 71 ? -11.657 -0.494 17.509 1.00 80.12 71 GLU A CA 1
ATOM 519 C C . GLU A 1 71 ? -11.804 -0.860 16.034 1.00 80.12 71 GLU A C 1
ATOM 521 O O . GLU A 1 71 ? -10.922 -0.638 15.210 1.00 80.12 71 GLU A O 1
ATOM 526 N N . ASN A 1 72 ? -12.971 -1.396 15.679 1.00 72.31 72 ASN A N 1
ATOM 527 C CA . ASN A 1 72 ? -13.235 -1.893 14.324 1.00 72.31 72 ASN A CA 1
ATOM 528 C C . ASN A 1 72 ? -13.674 -0.789 13.347 1.00 72.31 72 ASN A C 1
ATOM 530 O O . ASN A 1 72 ? -13.880 -1.046 12.161 1.00 72.31 72 ASN A O 1
ATOM 534 N N . LYS A 1 73 ? -13.891 0.440 13.833 1.00 78.19 73 LYS A N 1
ATOM 535 C CA . LYS A 1 73 ? -14.418 1.544 13.022 1.00 78.19 73 LYS A CA 1
ATOM 536 C C . LYS A 1 73 ? -13.312 2.521 12.675 1.00 78.19 73 LYS A C 1
ATOM 538 O O . LYS A 1 73 ? -12.788 3.198 13.550 1.00 78.19 73 LYS A O 1
ATOM 543 N N . LEU A 1 74 ? -13.084 2.724 11.379 1.00 77.62 74 LEU A N 1
ATOM 544 C CA . LEU A 1 74 ? -12.119 3.709 10.882 1.00 77.62 74 LEU A CA 1
ATOM 545 C C . LEU A 1 74 ? -12.393 5.138 11.402 1.00 77.62 74 LEU A C 1
ATOM 547 O O . LEU A 1 74 ? -11.480 5.922 11.636 1.00 77.62 74 LEU A O 1
ATOM 551 N N . GLN A 1 75 ? -13.669 5.459 11.643 1.00 77.94 75 GLN A N 1
ATOM 552 C CA . GLN A 1 75 ? -14.107 6.735 12.221 1.00 77.94 75 GLN A CA 1
ATOM 553 C C . GLN A 1 75 ? -13.560 6.978 13.637 1.00 77.94 75 GLN A C 1
ATOM 555 O O . GLN A 1 75 ? -13.526 8.127 14.077 1.00 77.94 75 GLN A O 1
ATOM 560 N N . TYR A 1 76 ? -13.153 5.927 14.356 1.00 80.44 76 TYR A N 1
ATOM 561 C CA . TYR A 1 76 ? -12.596 6.032 15.701 1.00 80.44 76 TYR A CA 1
ATOM 562 C C . TYR A 1 76 ? -11.267 6.796 15.701 1.00 80.44 76 TYR A C 1
ATOM 564 O O . TYR A 1 76 ? -11.081 7.691 16.523 1.00 80.44 76 TYR A O 1
ATOM 572 N N . PHE A 1 77 ? -10.401 6.540 14.717 1.00 79.62 77 PHE A N 1
ATOM 573 C CA . PHE A 1 77 ? -9.099 7.205 14.595 1.00 79.62 77 PHE A CA 1
ATOM 574 C C . PHE A 1 77 ? -9.217 8.721 14.391 1.00 79.62 77 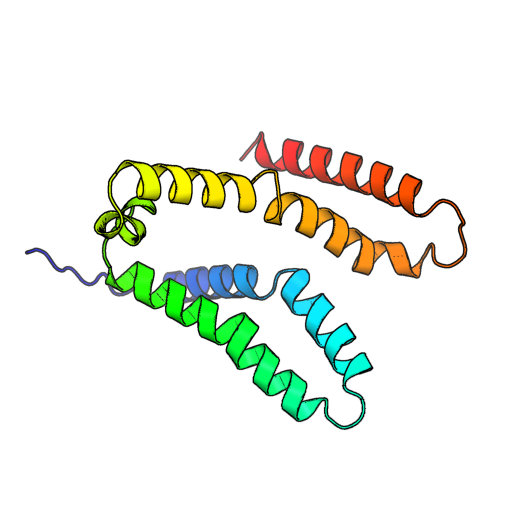PHE A C 1
ATOM 576 O O . PHE A 1 77 ? -8.380 9.480 14.868 1.00 79.62 77 PHE A O 1
ATOM 583 N N . ALA A 1 78 ? -10.292 9.177 13.746 1.00 83.19 78 ALA A N 1
ATOM 584 C CA . ALA A 1 78 ? -10.559 10.595 13.506 1.00 83.19 78 ALA A CA 1
ATOM 585 C C . ALA A 1 78 ? -11.582 11.203 14.487 1.00 83.19 78 ALA A C 1
ATOM 587 O O . ALA A 1 78 ? -11.944 12.375 14.365 1.00 83.19 78 ALA A O 1
ATOM 588 N N . LYS A 1 79 ? -12.060 10.438 15.479 1.00 81.19 79 LYS A N 1
ATOM 589 C CA . LYS A 1 79 ? -13.049 10.890 16.473 1.00 81.19 79 LYS A CA 1
ATOM 590 C C . LYS A 1 79 ? -12.608 12.136 17.264 1.00 81.19 79 LYS A C 1
ATOM 592 O O . LYS A 1 79 ? -13.471 12.994 17.469 1.00 81.19 79 LYS A O 1
ATOM 597 N N . PRO A 1 80 ? -11.323 12.304 17.655 1.00 83.62 80 PRO A N 1
ATOM 598 C CA . PRO A 1 80 ? -10.864 13.517 18.342 1.00 83.62 80 PRO A CA 1
ATOM 599 C C . PRO A 1 80 ? -11.045 14.804 17.524 1.00 83.62 80 PRO A C 1
ATOM 601 O O . PRO A 1 80 ? -11.151 15.881 18.096 1.00 83.62 80 PRO A O 1
ATOM 604 N N . MET A 1 81 ? -11.133 14.700 16.194 1.00 85.56 81 MET A N 1
ATOM 605 C CA . MET A 1 81 ? -11.314 15.840 15.285 1.00 85.56 81 MET A CA 1
ATOM 606 C C . MET A 1 81 ? -12.793 16.245 15.122 1.00 85.56 81 MET A C 1
ATOM 608 O O . MET A 1 81 ? -13.112 17.193 14.409 1.00 85.56 81 MET A O 1
ATOM 612 N N . GLY A 1 82 ? -13.720 15.534 15.773 1.00 87.94 82 GLY A N 1
ATOM 613 C CA . GLY A 1 82 ? -15.157 15.793 15.712 1.00 87.94 82 GLY A CA 1
ATOM 614 C C . GLY A 1 82 ? -15.902 14.961 14.661 1.00 87.94 82 GLY A C 1
ATOM 615 O O . GLY A 1 82 ? -15.350 14.484 13.671 1.00 87.94 82 GLY A O 1
ATOM 616 N N . LYS A 1 83 ? -17.215 14.795 14.877 1.00 85.75 83 LYS A N 1
ATOM 617 C CA . LYS A 1 83 ? -18.076 13.841 14.145 1.00 85.75 83 LYS A CA 1
ATOM 618 C C . LYS A 1 83 ? -18.147 14.074 12.629 1.00 85.75 83 LYS A C 1
ATOM 620 O O . LYS A 1 83 ? -18.275 13.120 11.870 1.00 85.75 83 LYS A O 1
ATOM 625 N N . LYS A 1 84 ? -18.092 15.333 12.177 1.00 89.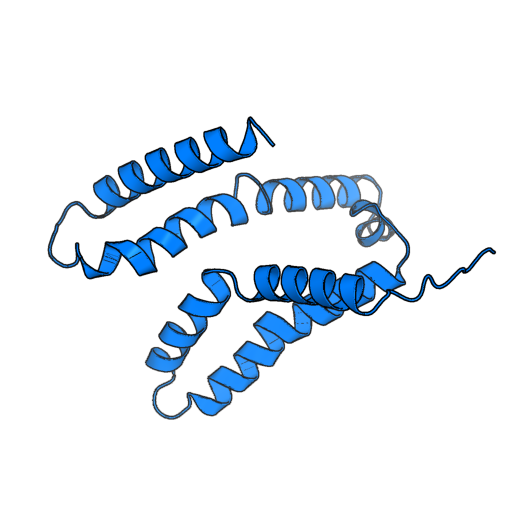25 84 LYS A N 1
ATOM 626 C CA . LYS A 1 84 ? -18.120 15.658 10.739 1.00 89.25 84 LYS A CA 1
ATOM 627 C C . LYS A 1 84 ? -16.810 15.261 10.058 1.00 89.25 84 LYS A C 1
ATOM 629 O O . LYS A 1 84 ? -16.842 14.626 9.010 1.00 89.25 84 LYS A O 1
ATOM 634 N N . ILE A 1 85 ? -15.677 15.590 10.680 1.00 89.38 85 ILE A N 1
ATOM 635 C CA . ILE A 1 85 ? -14.349 15.294 10.134 1.00 89.38 85 ILE A CA 1
ATOM 636 C C . ILE A 1 85 ? -14.110 13.784 10.119 1.00 89.38 85 ILE A C 1
ATOM 638 O O . ILE A 1 85 ? -13.632 13.263 9.116 1.00 89.38 85 ILE A O 1
ATOM 642 N N . SER A 1 86 ? -14.524 13.057 11.161 1.00 87.69 86 SER A N 1
ATOM 643 C CA . SER A 1 86 ? -14.365 11.600 11.193 1.00 87.69 86 SER A CA 1
ATOM 644 C C . SER A 1 86 ? -15.178 10.868 10.124 1.00 87.69 86 SER A C 1
ATOM 646 O O . SER A 1 86 ? -14.705 9.877 9.564 1.00 87.69 86 SER A O 1
ATOM 648 N N . PHE A 1 87 ? -16.374 11.365 9.797 1.00 89.44 87 PHE A N 1
ATOM 649 C CA . PHE A 1 87 ? -17.175 10.834 8.697 1.00 89.44 87 PHE A CA 1
ATOM 650 C C . PHE A 1 87 ? -16.531 11.113 7.335 1.00 89.44 87 PHE A C 1
ATOM 652 O O . PHE A 1 87 ? -16.392 10.189 6.536 1.00 89.44 87 PHE A O 1
ATOM 659 N N . ILE A 1 88 ? -16.097 12.355 7.088 1.00 92.56 88 ILE A N 1
ATOM 660 C CA . ILE A 1 88 ? -15.416 12.728 5.837 1.00 92.56 88 ILE A CA 1
ATOM 661 C C . ILE A 1 88 ? -14.132 11.912 5.668 1.00 92.56 88 ILE A C 1
ATOM 663 O O . ILE A 1 88 ? -13.889 11.384 4.590 1.00 92.56 88 ILE A O 1
ATOM 667 N N . TYR A 1 89 ? -13.349 11.742 6.734 1.00 90.00 89 TYR A N 1
ATOM 668 C CA . TYR A 1 89 ? -12.154 10.903 6.727 1.00 90.00 89 TYR A CA 1
ATOM 669 C C . TYR A 1 89 ? -12.473 9.460 6.318 1.00 90.00 89 TYR A C 1
ATOM 671 O O . TYR A 1 89 ? -11.861 8.933 5.392 1.00 90.00 89 TYR A O 1
ATOM 679 N N . ALA A 1 90 ? -13.471 8.836 6.950 1.00 89.94 90 ALA A N 1
ATOM 680 C CA . ALA A 1 90 ? -13.866 7.473 6.608 1.00 89.94 90 ALA A CA 1
ATOM 681 C C . ALA A 1 90 ? -14.376 7.349 5.165 1.00 89.94 90 ALA A C 1
ATOM 683 O O . ALA A 1 90 ? -14.050 6.376 4.485 1.00 89.94 90 ALA A O 1
ATOM 684 N N . LEU A 1 91 ? -15.130 8.342 4.686 1.00 91.88 91 LEU A N 1
ATOM 685 C CA . LEU A 1 91 ? -15.595 8.396 3.304 1.00 91.88 91 LEU A CA 1
ATOM 686 C C . LEU A 1 91 ? -14.419 8.494 2.327 1.00 91.88 91 LEU A C 1
ATOM 688 O O . LEU A 1 91 ? -14.353 7.710 1.387 1.00 91.88 91 LEU A O 1
ATOM 692 N N . LEU A 1 92 ? -13.481 9.416 2.564 1.00 92.19 92 LEU A N 1
ATOM 693 C CA . LEU A 1 92 ? -12.306 9.607 1.714 1.00 92.19 92 LEU A CA 1
ATOM 694 C C . LEU A 1 92 ? -11.444 8.349 1.658 1.00 92.19 92 LEU A C 1
ATOM 696 O O . LEU A 1 92 ? -11.052 7.941 0.570 1.00 92.19 92 LEU A O 1
ATOM 700 N N . VAL A 1 93 ? -11.191 7.700 2.797 1.00 90.50 93 VAL A N 1
ATOM 701 C CA . VAL A 1 93 ? -10.409 6.456 2.822 1.00 90.50 93 VAL A CA 1
ATOM 702 C C . VAL A 1 93 ? -11.113 5.350 2.037 1.00 90.50 93 VAL A C 1
ATOM 704 O O . VAL A 1 93 ? -10.472 4.693 1.220 1.00 90.50 93 VAL A O 1
ATOM 707 N N . MET A 1 94 ? -12.427 5.178 2.207 1.00 89.88 94 MET A N 1
ATOM 708 C CA . MET A 1 94 ? -13.194 4.202 1.422 1.00 89.88 94 MET A CA 1
ATOM 709 C C . MET A 1 94 ? -13.157 4.508 -0.080 1.00 89.88 94 MET A C 1
ATOM 711 O O . MET A 1 94 ? -13.020 3.598 -0.895 1.00 89.88 94 MET A O 1
ATOM 715 N N . LEU A 1 95 ? -13.232 5.785 -0.456 1.00 91.69 95 LEU A N 1
ATOM 716 C CA . LEU A 1 95 ? -13.193 6.216 -1.851 1.00 91.69 95 LEU A CA 1
ATOM 717 C C . LEU A 1 95 ? -11.801 6.009 -2.476 1.00 91.69 95 LEU A C 1
ATOM 719 O O . LEU A 1 95 ? -11.701 5.614 -3.637 1.00 91.69 95 LEU A O 1
ATOM 723 N N . MET A 1 96 ? -10.738 6.223 -1.696 1.00 90.50 96 MET A N 1
ATOM 724 C CA . MET A 1 96 ? -9.348 6.000 -2.106 1.00 90.50 96 MET A CA 1
ATOM 725 C C . MET A 1 96 ? -9.014 4.513 -2.240 1.00 90.50 96 MET A C 1
ATOM 727 O O . MET A 1 96 ? -8.404 4.114 -3.230 1.00 90.50 96 MET A O 1
ATOM 731 N N . ILE A 1 97 ? -9.433 3.680 -1.284 1.00 86.69 97 ILE A N 1
ATOM 732 C CA . ILE A 1 97 ? -9.235 2.224 -1.363 1.00 86.69 97 ILE A CA 1
ATOM 733 C C . ILE A 1 97 ? -10.040 1.640 -2.526 1.00 86.69 97 ILE A C 1
ATOM 735 O O . ILE A 1 97 ? -9.552 0.764 -3.229 1.00 86.69 97 ILE A O 1
ATOM 739 N N . GLY A 1 98 ? -11.266 2.117 -2.729 1.00 84.88 98 GLY A N 1
ATOM 740 C CA . GLY A 1 98 ? -12.115 1.660 -3.814 1.00 84.88 98 GLY A CA 1
ATOM 741 C C . GLY A 1 98 ? -11.790 2.363 -5.140 1.00 84.88 98 GLY A C 1
ATOM 742 O O . GLY A 1 98 ? -10.721 2.155 -5.714 1.00 84.88 98 GLY A O 1
ATOM 743 N N . PRO A 1 99 ? -12.716 3.175 -5.667 1.00 85.25 99 PRO A N 1
ATOM 744 C CA . PRO A 1 99 ? -12.715 3.596 -7.066 1.00 85.25 99 PRO A CA 1
ATOM 745 C C . PRO A 1 99 ? -11.626 4.599 -7.454 1.00 85.25 99 PRO A C 1
ATOM 747 O O . PRO A 1 99 ? -11.322 4.694 -8.639 1.00 85.25 99 PRO A O 1
ATOM 750 N N . LEU A 1 100 ? -11.073 5.380 -6.519 1.00 86.38 100 LEU A N 1
ATOM 751 C CA . LEU A 1 100 ? -10.228 6.519 -6.895 1.00 86.38 100 LEU A CA 1
ATOM 752 C C . LEU A 1 100 ? -8.743 6.200 -7.012 1.00 86.38 100 LEU A C 1
ATOM 754 O O . LEU A 1 100 ? -8.074 6.835 -7.822 1.00 86.38 100 LEU A O 1
ATOM 758 N N . PHE A 1 101 ? -8.210 5.279 -6.205 1.00 84.69 101 PHE A N 1
ATOM 759 C CA . PHE A 1 101 ? -6.758 5.125 -6.117 1.00 84.69 101 PHE A CA 1
ATOM 760 C C . PHE A 1 101 ? -6.292 3.675 -6.161 1.00 84.69 101 PHE A C 1
ATOM 762 O O . PHE A 1 101 ? -5.665 3.276 -7.142 1.00 84.69 101 PHE A O 1
ATOM 769 N N . ALA A 1 102 ? -6.594 2.866 -5.143 1.00 84.31 102 ALA A N 1
ATOM 770 C CA . ALA A 1 102 ? -5.969 1.550 -5.038 1.00 84.31 102 ALA A CA 1
ATOM 771 C C . ALA A 1 102 ? -6.437 0.591 -6.147 1.00 84.31 102 ALA A C 1
ATOM 773 O O . ALA A 1 102 ? -5.593 -0.041 -6.780 1.00 84.31 102 ALA A O 1
ATOM 774 N N . ILE A 1 103 ? -7.741 0.535 -6.452 1.00 84.94 103 ILE A N 1
ATOM 775 C CA . ILE A 1 103 ? -8.273 -0.346 -7.508 1.00 84.94 103 ILE A CA 1
ATOM 776 C C . ILE A 1 103 ? -7.784 0.059 -8.918 1.00 84.94 103 ILE A C 1
ATOM 778 O O . ILE A 1 103 ? -7.289 -0.806 -9.638 1.00 84.94 103 ILE A O 1
ATOM 782 N N . PRO A 1 104 ? -7.842 1.334 -9.353 1.00 85.38 104 PRO A N 1
ATOM 783 C CA . PRO A 1 104 ? -7.252 1.729 -10.637 1.00 85.38 104 PRO A CA 1
ATOM 784 C C . PRO A 1 104 ? -5.734 1.516 -10.706 1.00 85.38 104 PRO A C 1
ATOM 786 O O . PRO A 1 104 ? -5.197 1.153 -11.761 1.00 85.38 104 PRO A O 1
ATOM 789 N N . ARG A 1 105 ? -5.012 1.722 -9.593 1.00 84.44 105 ARG A N 1
ATOM 790 C CA . ARG A 1 105 ? -3.551 1.582 -9.588 1.00 84.44 105 ARG A CA 1
ATOM 791 C C . ARG A 1 105 ? -3.112 0.136 -9.788 1.00 84.44 105 ARG A C 1
ATOM 793 O O . ARG A 1 105 ? -2.102 -0.072 -10.451 1.00 84.44 105 ARG A O 1
ATOM 800 N N . THR A 1 106 ? -3.846 -0.855 -9.284 1.00 84.38 106 THR A N 1
ATOM 801 C CA . THR A 1 106 ? -3.486 -2.264 -9.521 1.00 84.38 106 THR A CA 1
ATOM 802 C C . THR A 1 106 ? -3.576 -2.6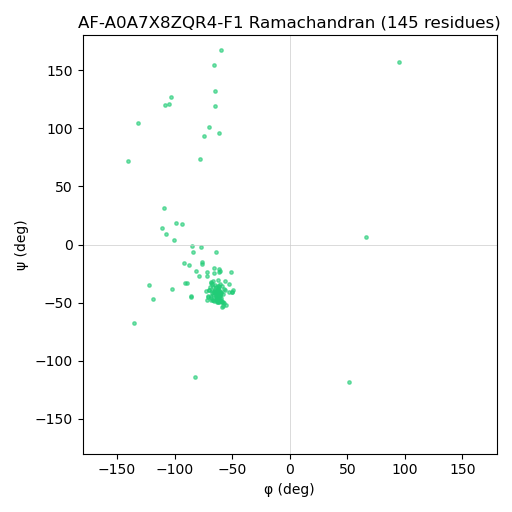29 -11.002 1.00 84.38 106 THR A C 1
ATOM 804 O O . THR A 1 106 ? -2.647 -3.246 -11.514 1.00 84.38 106 THR A O 1
ATOM 807 N N . ALA A 1 107 ? -4.613 -2.174 -11.715 1.00 84.62 107 ALA A N 1
ATOM 808 C CA . ALA A 1 107 ? -4.754 -2.407 -13.154 1.00 84.62 107 ALA A CA 1
ATOM 809 C C . ALA A 1 107 ? -3.596 -1.782 -13.955 1.00 84.62 107 ALA A C 1
ATOM 811 O O . ALA A 1 107 ? -2.952 -2.453 -14.762 1.00 84.62 107 ALA A O 1
ATOM 812 N N . THR A 1 108 ? -3.282 -0.508 -13.697 1.00 84.25 108 THR A N 1
ATOM 813 C CA . THR A 1 108 ? -2.181 0.188 -14.393 1.00 84.25 108 THR A CA 1
ATOM 814 C C . THR A 1 108 ? -0.810 -0.407 -14.060 1.00 84.25 108 THR A C 1
ATOM 816 O O . THR A 1 108 ? -0.005 -0.614 -14.963 1.00 84.25 108 THR A O 1
ATOM 819 N N . ALA A 1 109 ? -0.568 -0.779 -12.802 1.00 81.56 109 ALA A N 1
ATOM 820 C CA . ALA A 1 109 ? 0.656 -1.454 -12.376 1.00 81.56 109 ALA A CA 1
ATOM 821 C C . ALA A 1 109 ? 0.839 -2.825 -13.057 1.00 81.56 109 ALA A C 1
ATOM 823 O O . ALA A 1 109 ? 1.931 -3.149 -13.523 1.00 81.56 109 ALA A O 1
ATOM 824 N N . SER A 1 110 ? -0.226 -3.629 -13.165 1.00 83.38 110 SER A N 1
ATOM 825 C CA . SER A 1 110 ? -0.179 -4.909 -13.885 1.00 83.38 110 SER A CA 1
ATOM 826 C C . SER A 1 110 ? 0.097 -4.729 -15.381 1.00 83.38 110 SER A C 1
ATOM 828 O O . SER A 1 110 ? 0.831 -5.530 -15.960 1.00 83.38 110 SER A O 1
ATOM 830 N N . PHE A 1 111 ? -0.435 -3.671 -16.001 1.00 84.06 111 PHE A N 1
ATOM 831 C CA . PHE A 1 111 ? -0.124 -3.328 -17.390 1.00 84.06 111 PHE A CA 1
ATOM 83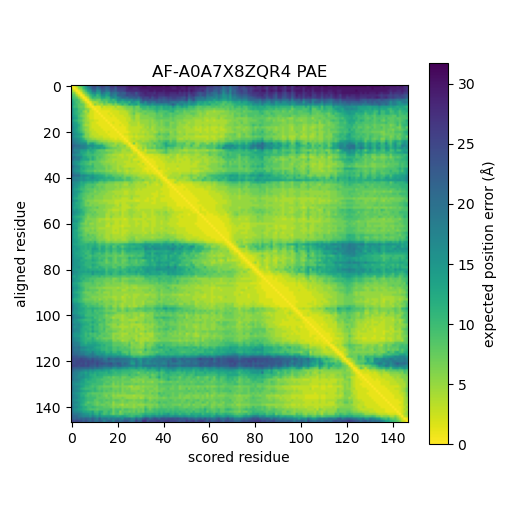2 C C . PHE A 1 111 ? 1.341 -2.901 -17.567 1.00 84.06 111 PHE A C 1
ATOM 834 O O . PHE A 1 111 ? 2.016 -3.408 -18.465 1.00 84.06 111 PHE A O 1
ATOM 841 N N . GLU A 1 112 ? 1.838 -2.013 -16.699 1.00 80.50 112 GLU A N 1
ATOM 842 C CA . GLU A 1 112 ? 3.220 -1.506 -16.706 1.00 80.50 112 GLU A CA 1
ATOM 843 C C . GLU A 1 112 ? 4.258 -2.637 -16.626 1.00 80.50 112 GLU A C 1
ATOM 845 O O . GLU A 1 112 ? 5.274 -2.584 -17.312 1.00 80.50 112 GLU A O 1
ATOM 850 N N . VAL A 1 113 ? 4.002 -3.679 -15.831 1.00 77.44 113 VAL A N 1
ATOM 851 C CA . VAL A 1 113 ? 4.936 -4.810 -15.681 1.00 77.44 113 VAL A CA 1
ATOM 852 C C . VAL A 1 113 ? 4.736 -5.874 -16.750 1.00 77.44 113 VAL A C 1
ATOM 854 O O . VAL A 1 113 ? 5.707 -6.405 -17.281 1.00 77.44 113 VAL A O 1
ATOM 857 N N . GLY A 1 114 ? 3.482 -6.232 -17.032 1.00 77.56 114 GLY A N 1
ATOM 858 C CA . GLY A 1 114 ? 3.167 -7.423 -17.819 1.00 77.56 114 GLY A CA 1
ATOM 859 C C . GLY A 1 114 ? 3.101 -7.188 -19.323 1.00 77.56 114 GLY A C 1
ATOM 860 O O . GLY A 1 114 ? 3.425 -8.090 -20.088 1.00 77.56 114 GLY A O 1
ATOM 861 N N . LEU A 1 115 ? 2.666 -6.003 -19.760 1.00 77.94 115 LEU A N 1
ATOM 862 C CA . LEU A 1 115 ? 2.365 -5.735 -21.170 1.00 77.94 115 LEU A CA 1
ATOM 863 C C . LEU A 1 115 ? 3.175 -4.581 -21.751 1.00 77.94 115 LEU A C 1
ATOM 865 O O . LEU A 1 115 ? 3.568 -4.655 -22.913 1.00 77.94 115 LEU A O 1
ATOM 869 N N . ASN A 1 116 ? 3.472 -3.547 -20.966 1.00 77.38 116 ASN A N 1
ATOM 870 C CA . ASN A 1 116 ? 4.215 -2.380 -21.441 1.00 77.38 116 ASN A CA 1
ATOM 871 C C . ASN A 1 116 ? 5.556 -2.727 -22.131 1.00 77.38 116 ASN A C 1
ATOM 873 O O . ASN A 1 116 ? 5.800 -2.176 -23.206 1.00 77.38 116 ASN A O 1
ATOM 877 N N . PRO A 1 117 ? 6.378 -3.688 -21.644 1.00 74.81 117 PRO A N 1
ATOM 878 C CA . PRO A 1 117 ? 7.616 -4.074 -22.332 1.00 74.81 117 PRO A CA 1
ATOM 879 C C . PRO A 1 117 ? 7.401 -4.649 -23.744 1.00 74.81 117 PRO A C 1
ATOM 881 O O . PRO A 1 117 ? 8.301 -4.587 -24.576 1.00 74.81 117 PRO A O 1
ATOM 884 N N . PHE A 1 118 ? 6.216 -5.188 -24.047 1.00 74.00 118 PHE A N 1
ATOM 885 C CA . PHE A 1 118 ? 5.893 -5.766 -25.357 1.00 74.00 118 PHE A CA 1
ATOM 886 C C . PHE A 1 118 ? 5.366 -4.731 -26.364 1.00 74.00 118 PHE A C 1
ATOM 888 O O . PHE A 1 118 ? 5.385 -4.984 -27.568 1.00 74.00 118 PHE A O 1
ATOM 895 N N . PHE A 1 119 ? 4.922 -3.558 -25.898 1.00 72.44 119 PHE A N 1
ATOM 896 C CA . PHE A 1 119 ? 4.308 -2.511 -26.728 1.00 72.44 119 PHE A CA 1
ATOM 897 C C . PHE A 1 119 ? 5.175 -1.249 -26.888 1.00 72.44 119 PHE A C 1
ATOM 899 O O . PHE A 1 119 ? 4.685 -0.237 -27.392 1.00 72.44 119 PHE A O 1
ATOM 906 N N . LEU A 1 120 ? 6.465 -1.321 -26.527 1.00 60.19 120 LEU A N 1
ATOM 907 C CA . LEU A 1 120 ? 7.418 -0.198 -26.453 1.00 60.19 120 LEU A CA 1
ATOM 908 C C . LEU A 1 120 ? 7.514 0.695 -27.712 1.00 60.19 120 LEU A C 1
ATOM 910 O O . LEU A 1 120 ? 7.883 1.857 -27.587 1.00 60.19 120 LEU A O 1
ATOM 914 N N . ASN A 1 121 ? 7.156 0.199 -28.904 1.00 62.38 121 ASN A N 1
ATOM 915 C CA . ASN A 1 121 ? 7.271 0.931 -30.178 1.00 62.38 121 ASN A CA 1
ATOM 916 C C . ASN A 1 121 ? 5.934 1.408 -30.780 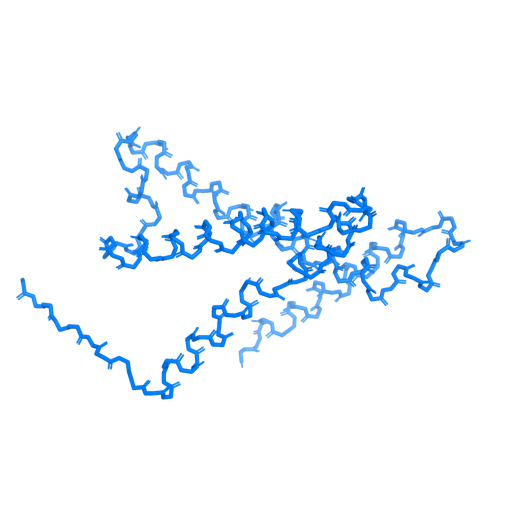1.00 62.38 121 ASN A C 1
ATOM 918 O O . ASN A 1 121 ? 5.907 1.857 -31.925 1.00 62.38 121 ASN A O 1
ATOM 922 N N . ASN A 1 122 ? 4.813 1.305 -30.059 1.00 66.81 122 ASN A N 1
ATOM 923 C CA . ASN A 1 122 ? 3.498 1.658 -30.602 1.00 66.81 122 ASN A CA 1
ATOM 924 C C . ASN A 1 122 ? 2.997 3.020 -30.093 1.00 66.81 122 ASN A C 1
ATOM 926 O O . ASN A 1 122 ? 2.831 3.223 -28.895 1.00 66.81 122 ASN A O 1
ATOM 930 N N . HIS A 1 123 ? 2.617 3.920 -31.006 1.00 68.12 123 HIS A N 1
ATOM 931 C CA . HIS A 1 123 ? 2.069 5.250 -30.681 1.00 68.12 123 HIS A CA 1
ATOM 932 C C . HIS A 1 123 ? 0.712 5.233 -29.934 1.00 68.12 123 HIS A C 1
ATOM 934 O O . HIS A 1 123 ? 0.252 6.275 -29.477 1.00 68.12 123 HIS A O 1
ATOM 940 N N . ASN A 1 124 ? 0.084 4.062 -29.761 1.00 78.56 124 ASN A N 1
ATOM 941 C CA . ASN A 1 124 ? -1.262 3.896 -29.191 1.00 78.56 124 ASN A CA 1
ATOM 942 C C . ASN A 1 124 ? -1.288 3.255 -27.785 1.00 78.56 124 ASN A C 1
ATOM 944 O O . ASN A 1 124 ? -2.255 2.575 -27.443 1.00 78.56 124 ASN A O 1
ATOM 948 N N . ILE A 1 125 ? -0.264 3.463 -26.947 1.00 79.50 125 ILE A N 1
ATOM 949 C CA . ILE A 1 125 ? -0.184 2.906 -25.573 1.00 79.50 125 ILE A CA 1
ATOM 950 C C . ILE A 1 125 ? -1.455 3.173 -24.746 1.00 79.50 125 ILE A C 1
ATOM 952 O O . ILE A 1 125 ? -1.953 2.267 -24.081 1.00 79.50 125 ILE A O 1
ATOM 956 N N . ASN A 1 126 ? -2.041 4.371 -24.848 1.00 82.06 126 ASN A N 1
ATOM 957 C CA . ASN A 1 126 ? -3.270 4.727 -24.122 1.00 82.06 126 ASN A CA 1
ATOM 958 C C . ASN A 1 126 ? -4.471 3.848 -24.503 1.00 82.06 126 ASN A C 1
ATOM 960 O O . ASN A 1 126 ? -5.292 3.511 -23.651 1.00 82.06 126 ASN A O 1
ATOM 964 N N . LEU A 1 127 ? -4.570 3.452 -25.775 1.00 83.88 127 LEU A N 1
ATOM 965 C CA . LEU A 1 127 ? -5.655 2.604 -26.263 1.00 83.88 127 LEU A CA 1
ATOM 966 C C . LEU A 1 127 ? -5.483 1.160 -25.766 1.00 83.88 127 LEU A C 1
ATOM 968 O O . LEU A 1 127 ? -6.452 0.546 -25.323 1.00 83.88 127 LEU A O 1
ATOM 972 N N . TYR A 1 128 ? -4.248 0.647 -25.740 1.00 83.50 128 TYR A N 1
ATOM 973 C CA . TYR A 1 128 ? -3.943 -0.662 -25.152 1.00 83.50 128 TYR A CA 1
ATOM 974 C C . TYR A 1 128 ? -4.185 -0.695 -23.640 1.00 83.50 128 TYR A C 1
ATOM 976 O O . TYR A 1 128 ? -4.764 -1.660 -23.142 1.00 83.50 128 TYR A O 1
ATOM 984 N N . LEU A 1 129 ? -3.817 0.369 -22.920 1.00 84.88 129 LEU A N 1
ATOM 985 C CA . LEU A 1 129 ? -4.090 0.503 -21.488 1.00 84.88 129 LEU A CA 1
ATOM 986 C C . LEU A 1 129 ? -5.596 0.503 -21.202 1.00 84.88 129 LEU A C 1
ATOM 988 O O . LEU A 1 129 ? -6.041 -0.147 -20.253 1.00 84.88 129 LEU A O 1
ATOM 992 N N . PHE A 1 130 ? -6.383 1.206 -22.024 1.00 86.69 130 PHE A N 1
ATOM 993 C CA . PHE A 1 130 ? -7.837 1.250 -21.882 1.00 86.69 130 PHE A CA 1
ATOM 994 C C . PHE A 1 130 ? -8.461 -0.135 -22.082 1.00 86.69 130 PHE A C 1
ATOM 996 O O . PHE A 1 130 ? -9.227 -0.589 -21.232 1.00 86.69 130 PHE A O 1
ATOM 1003 N N . ILE A 1 131 ? -8.080 -0.839 -23.154 1.00 88.12 131 ILE A N 1
ATOM 1004 C CA . ILE A 1 131 ? -8.564 -2.199 -23.432 1.00 88.12 131 ILE A CA 1
ATOM 1005 C C . ILE A 1 131 ? -8.156 -3.157 -22.310 1.00 88.12 131 ILE A C 1
ATOM 1007 O O . ILE A 1 131 ? -8.997 -3.903 -21.809 1.00 88.12 131 ILE A O 1
ATOM 1011 N N . PHE A 1 132 ? -6.893 -3.116 -21.877 1.00 87.88 132 PHE A N 1
ATOM 1012 C CA . PHE A 1 132 ? -6.415 -3.956 -20.783 1.00 87.88 132 PHE A CA 1
ATOM 1013 C C . PHE A 1 132 ? -7.186 -3.692 -19.490 1.00 87.88 132 PHE A C 1
ATOM 1015 O O . PHE A 1 132 ? -7.662 -4.636 -18.870 1.00 87.88 132 PHE A O 1
ATOM 1022 N N . SER A 1 133 ? -7.357 -2.426 -19.106 1.00 87.75 133 SER A N 1
ATOM 1023 C CA . SER A 1 133 ? -8.092 -2.061 -17.888 1.00 87.75 133 SER A CA 1
ATOM 1024 C C . SER A 1 133 ? -9.550 -2.513 -17.961 1.00 87.75 133 SER A C 1
ATOM 1026 O O . SER A 1 133 ? -10.079 -3.032 -16.981 1.00 87.75 133 SER A O 1
ATOM 1028 N N . PHE A 1 134 ? -10.191 -2.379 -19.126 1.00 89.88 134 PHE A N 1
ATOM 1029 C CA . PHE A 1 134 ? -11.563 -2.837 -19.337 1.00 89.88 134 PHE A CA 1
ATOM 1030 C C . PHE A 1 134 ? -11.688 -4.357 -19.155 1.00 89.88 134 PHE A C 1
ATOM 1032 O O . PHE A 1 134 ? -12.536 -4.820 -18.393 1.00 89.88 134 PHE A O 1
ATOM 1039 N N . VAL A 1 135 ? -10.798 -5.134 -19.781 1.00 90.75 135 VAL A N 1
ATOM 1040 C CA . VAL A 1 135 ? -10.762 -6.599 -19.628 1.00 90.75 135 VAL A CA 1
ATOM 1041 C C . VAL A 1 135 ? -10.425 -6.997 -18.190 1.00 90.75 135 VAL A C 1
ATOM 1043 O O . VAL A 1 135 ? -11.085 -7.870 -17.628 1.00 90.75 135 VAL A O 1
ATOM 1046 N N . PHE A 1 136 ? -9.446 -6.338 -17.568 1.00 88.06 136 PHE A N 1
ATOM 1047 C CA . PHE A 1 136 ? -9.041 -6.581 -16.185 1.00 88.06 136 PHE A CA 1
ATOM 1048 C C . PHE A 1 136 ? -10.214 -6.387 -15.222 1.00 88.06 136 PHE A C 1
ATOM 1050 O O . PHE A 1 136 ? -10.502 -7.280 -14.428 1.00 88.06 136 PHE A O 1
ATOM 1057 N N . PHE A 1 137 ? -10.946 -5.274 -15.326 1.00 89.56 137 PHE A N 1
ATOM 1058 C CA . PHE A 1 137 ? -12.100 -5.026 -14.462 1.00 89.56 137 PHE A CA 1
ATOM 1059 C C . PHE A 1 137 ? -13.273 -5.963 -14.732 1.00 89.56 137 PHE A C 1
ATOM 1061 O O . PHE A 1 137 ? -13.948 -6.344 -13.779 1.00 89.56 137 PHE A O 1
ATOM 1068 N N . ILE A 1 138 ? -13.489 -6.397 -15.977 1.00 91.19 138 ILE A N 1
ATOM 1069 C CA . ILE A 1 138 ? -14.478 -7.442 -16.281 1.00 91.19 138 ILE A CA 1
ATOM 1070 C C . ILE A 1 138 ? -14.097 -8.758 -15.604 1.00 91.19 138 ILE A C 1
ATOM 1072 O O . ILE A 1 138 ? -14.943 -9.374 -14.961 1.00 91.19 138 ILE A O 1
ATOM 1076 N N . LEU A 1 139 ? -12.837 -9.185 -15.707 1.00 89.06 139 LEU A N 1
ATOM 1077 C CA . LEU A 1 139 ? -12.374 -10.416 -15.066 1.00 89.06 139 LEU A CA 1
ATOM 1078 C C . LEU A 1 139 ? -12.487 -10.325 -13.544 1.00 89.06 139 LEU A C 1
ATOM 1080 O O . LEU A 1 139 ? -13.039 -11.229 -12.921 1.00 89.06 139 LEU A O 1
ATOM 1084 N N . VAL A 1 140 ? -12.036 -9.216 -12.950 1.00 87.94 140 VAL A N 1
ATOM 1085 C CA . VAL A 1 140 ? -12.185 -8.954 -11.511 1.00 87.94 140 VAL A CA 1
ATOM 1086 C C . VAL A 1 140 ? -13.658 -8.987 -11.106 1.00 87.94 140 VAL A C 1
ATOM 1088 O O . VAL A 1 140 ? -13.994 -9.596 -10.094 1.00 87.94 140 VAL A O 1
ATOM 1091 N N . PHE A 1 141 ? -14.547 -8.393 -11.903 1.00 87.62 141 PHE A N 1
ATOM 1092 C CA . PHE A 1 141 ? -15.983 -8.429 -11.648 1.00 87.62 141 PHE A CA 1
ATOM 1093 C C . PHE A 1 141 ? -16.537 -9.857 -11.705 1.00 87.62 141 PHE A C 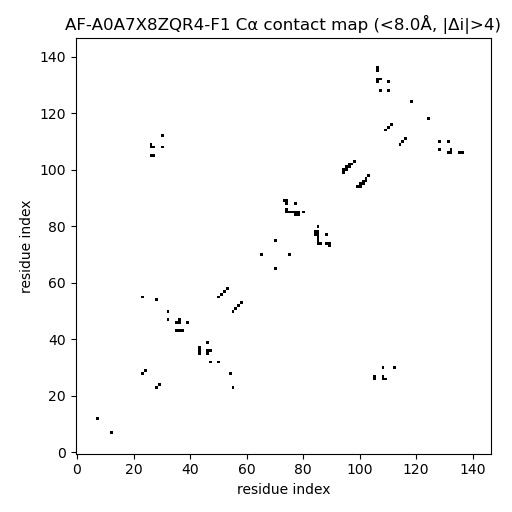1
ATOM 1095 O O . PHE A 1 141 ? -17.251 -10.256 -10.792 1.00 87.62 141 PHE A O 1
ATOM 1102 N N . ILE A 1 142 ? -16.169 -10.653 -12.713 1.00 90.62 142 ILE A N 1
ATOM 1103 C CA . ILE A 1 142 ? -16.607 -12.052 -12.844 1.00 90.62 142 ILE A CA 1
ATOM 1104 C C . ILE A 1 142 ? -16.153 -12.885 -11.639 1.00 90.62 142 ILE A C 1
ATOM 1106 O O . ILE A 1 142 ? -16.974 -13.582 -11.044 1.00 90.62 142 ILE A O 1
ATOM 1110 N N . PHE A 1 143 ? -14.876 -12.788 -11.256 1.00 86.12 143 PHE A N 1
ATOM 1111 C CA . PHE A 1 143 ? -14.336 -13.518 -10.104 1.00 86.12 143 PHE A CA 1
ATOM 1112 C C . PHE A 1 143 ? -14.901 -13.023 -8.768 1.00 86.12 143 PHE A C 1
ATOM 1114 O O . PHE A 1 143 ? -15.076 -13.816 -7.852 1.00 86.12 143 PHE A O 1
ATOM 1121 N N . SER A 1 144 ? -15.218 -11.733 -8.638 1.00 85.81 144 SER A N 1
ATOM 1122 C CA . SER A 1 144 ? -15.813 -11.187 -7.412 1.00 85.81 144 SER A CA 1
ATOM 1123 C C . SER A 1 144 ? -17.312 -11.463 -7.296 1.00 85.81 144 SER A C 1
ATOM 1125 O O . SER A 1 144 ? -17.834 -11.482 -6.183 1.00 85.81 144 SER A O 1
ATOM 1127 N N . TYR A 1 145 ? -18.026 -11.617 -8.415 1.00 80.69 145 TYR A N 1
ATOM 1128 C CA . TYR A 1 145 ? -19.481 -11.785 -8.421 1.00 80.69 145 TYR A CA 1
ATOM 1129 C C . TYR A 1 145 ? -19.913 -13.196 -7.995 1.00 80.69 145 TYR A C 1
ATOM 1131 O O . TYR A 1 145 ? -21.065 -13.400 -7.609 1.00 80.69 145 TYR A O 1
ATOM 1139 N N . LYS A 1 146 ? -18.997 -14.171 -8.016 1.00 57.97 146 LYS A N 1
ATOM 1140 C CA . LYS A 1 146 ? -19.244 -15.528 -7.525 1.00 57.97 146 LYS A CA 1
ATOM 1141 C C . LYS A 1 146 ? -18.092 -15.968 -6.607 1.00 57.97 146 LYS A C 1
ATOM 1143 O O . LYS A 1 146 ? -17.015 -16.232 -7.135 1.00 57.97 146 LYS A O 1
ATOM 1148 N N . PRO A 1 147 ? -18.301 -15.985 -5.275 1.00 53.16 147 PRO A N 1
ATOM 1149 C CA . PRO A 1 147 ? -17.291 -16.433 -4.318 1.00 53.16 147 PRO A CA 1
ATOM 1150 C C . PRO A 1 147 ? -16.996 -17.931 -4.440 1.00 53.16 147 PRO A C 1
ATOM 1152 O O . PRO A 1 147 ? -17.902 -18.686 -4.872 1.00 53.16 147 PRO A O 1
#

Mean predicted aligned error: 8.66 Å

Radius of gyration: 19.62 Å; Cα contacts (8 Å, |Δi|>4): 60; chains: 1; bounding box: 45×38×62 Å

Foldseek 3Di:
DDPPPPDDDPVRVVVVVVVLCCVLVALCNVVVLVVQCVVCDPNSVVSVVVCCCPSPVVVVVVVVVVVVVVDPQQLVVCPVVPDVRSVVVSVVVVCCCPDPPVLLVSQVSCCVPPPCVVCVPDPPVVVVSVVSSVVVVVVVCVVVVPD